Protein AF-A0A0F8YEL7-F1 (afdb_monomer_lite)

InterPro domains:
  IPR012337 Ribonuclease H-like superfamily [SSF53098] (57-161)
  IPR036397 Ribonuclease H superfamily [G3DSA:3.30.420.10] (57-162)

Radius of gyration: 23.43 Å; chains: 1; bounding box: 56×30×64 Å

pLDDT: mean 87.06, std 12.47, range [34.22, 98.38]

Structure (mmCIF, N/CA/C/O backbone):
data_AF-A0A0F8YEL7-F1
#
_entry.id   AF-A0A0F8YEL7-F1
#
loop_
_atom_site.group_PDB
_atom_site.id
_atom_site.type_symbol
_atom_site.label_atom_id
_atom_site.label_alt_id
_atom_site.label_comp_id
_atom_site.label_asym_id
_atom_site.label_entity_id
_atom_site.label_seq_id
_atom_site.pdbx_PDB_ins_code
_atom_site.Cartn_x
_atom_site.Cartn_y
_atom_site.Cartn_z
_atom_site.occupancy
_atom_site.B_iso_or_equiv
_atom_site.auth_seq_id
_atom_site.auth_comp_id
_atom_site.auth_asym_id
_atom_site.auth_atom_id
_atom_site.pdbx_PDB_model_num
ATOM 1 N N . MET A 1 1 ? -31.406 13.166 40.354 1.00 52.62 1 MET A N 1
ATOM 2 C CA . MET A 1 1 ? -30.839 12.340 39.266 1.00 52.62 1 MET A CA 1
ATOM 3 C C . MET A 1 1 ? -30.851 10.895 39.726 1.00 52.62 1 MET A C 1
ATOM 5 O O . MET A 1 1 ? -30.439 10.652 40.852 1.00 52.62 1 MET A O 1
ATOM 9 N N . GLY A 1 2 ? -31.382 9.965 38.927 1.00 58.78 2 GLY A N 1
ATOM 10 C CA . GLY A 1 2 ? -31.313 8.539 39.259 1.00 58.78 2 GLY A CA 1
ATOM 11 C C . GLY A 1 2 ? -29.853 8.081 39.305 1.00 58.78 2 GLY A C 1
ATOM 12 O O . GLY A 1 2 ? -29.062 8.455 38.438 1.00 58.78 2 GLY A O 1
ATOM 13 N N . ASN A 1 3 ? -29.477 7.314 40.328 1.00 74.88 3 ASN A N 1
ATOM 14 C CA . ASN A 1 3 ? -28.127 6.762 40.446 1.00 74.88 3 ASN A CA 1
ATOM 15 C C . ASN A 1 3 ? -27.971 5.573 39.486 1.00 74.88 3 ASN A C 1
ATOM 17 O O . ASN A 1 3 ? -28.084 4.423 39.897 1.00 74.88 3 ASN A O 1
ATOM 21 N N . TYR A 1 4 ? -27.744 5.857 38.203 1.00 84.19 4 TYR A N 1
ATOM 22 C CA . TYR A 1 4 ? -27.392 4.842 37.207 1.00 84.19 4 TYR A CA 1
ATOM 23 C C . TYR A 1 4 ? -25.919 4.465 37.313 1.00 84.19 4 TYR A C 1
ATOM 25 O O . TYR A 1 4 ? -25.066 5.322 37.586 1.00 84.19 4 TYR A O 1
ATOM 33 N N . THR A 1 5 ? -25.627 3.193 37.062 1.00 88.00 5 THR A N 1
ATOM 34 C CA . THR A 1 5 ? -24.255 2.679 37.029 1.00 88.00 5 THR A CA 1
ATOM 35 C C . THR A 1 5 ? -23.452 3.328 35.895 1.00 88.00 5 THR A C 1
ATOM 37 O O . THR A 1 5 ? -24.009 3.880 34.944 1.00 88.00 5 THR A O 1
ATOM 40 N N . ALA A 1 6 ? -22.120 3.295 35.998 1.00 81.56 6 ALA A N 1
ATOM 41 C CA . ALA A 1 6 ? -21.246 3.792 34.934 1.00 81.56 6 ALA A CA 1
ATOM 42 C C . ALA A 1 6 ? -21.436 3.008 33.622 1.00 81.56 6 ALA A C 1
ATOM 44 O O . ALA A 1 6 ? -21.400 3.607 32.552 1.00 81.56 6 ALA A O 1
ATOM 45 N N . GLU A 1 7 ? -21.699 1.705 33.728 1.00 83.56 7 GLU A N 1
ATOM 46 C CA . GLU A 1 7 ? -21.972 0.801 32.607 1.00 83.56 7 GLU A CA 1
ATOM 47 C C . GLU A 1 7 ? -23.244 1.212 31.855 1.00 83.56 7 GLU A C 1
ATOM 49 O O . GLU A 1 7 ? -23.174 1.532 30.674 1.00 83.56 7 GLU A O 1
ATOM 54 N N . GLN A 1 8 ? -24.366 1.403 32.562 1.00 87.06 8 GLN A N 1
ATOM 55 C CA . GLN A 1 8 ? -25.620 1.872 31.949 1.00 87.06 8 GLN A CA 1
ATOM 56 C C . GLN A 1 8 ? -25.465 3.210 31.216 1.00 87.06 8 GLN A C 1
ATOM 58 O O . GLN A 1 8 ? -26.059 3.419 30.157 1.00 87.06 8 GLN A O 1
ATOM 63 N N . LYS A 1 9 ? -24.668 4.134 31.767 1.00 84.38 9 LYS A N 1
ATOM 64 C CA . LYS A 1 9 ? -24.392 5.429 31.127 1.00 84.38 9 LYS A CA 1
ATOM 65 C C . LYS A 1 9 ? -23.530 5.271 29.875 1.00 84.38 9 LYS A C 1
ATOM 67 O O . LYS A 1 9 ? -23.806 5.932 28.877 1.00 84.38 9 LYS A O 1
ATOM 72 N N . TYR A 1 10 ? -22.509 4.415 29.926 1.00 83.94 10 TYR A N 1
ATOM 73 C CA . TYR A 1 10 ? -21.622 4.151 28.795 1.00 83.94 10 TYR A CA 1
ATOM 74 C C . TYR A 1 10 ? -22.372 3.486 27.637 1.00 83.94 10 TYR A C 1
ATOM 76 O O . TYR A 1 10 ? -22.301 3.970 26.507 1.00 83.94 10 TYR A O 1
ATOM 84 N N . ASP A 1 11 ? -23.166 2.458 27.935 1.00 83.31 11 ASP A N 1
ATOM 85 C CA . ASP A 1 11 ? -23.966 1.737 26.943 1.00 83.31 11 ASP A CA 1
ATOM 86 C C . ASP A 1 11 ? -24.995 2.658 26.282 1.00 83.31 11 ASP A C 1
ATOM 88 O O . ASP A 1 11 ? -25.128 2.667 25.059 1.00 83.31 11 ASP A O 1
ATOM 92 N N . SER A 1 12 ? -25.648 3.523 27.066 1.00 85.88 12 SER A N 1
ATOM 93 C CA . SER A 1 12 ? -26.575 4.534 26.539 1.00 85.88 12 SER A CA 1
ATOM 94 C C . SER A 1 12 ? -25.901 5.485 25.544 1.00 85.88 12 SER A C 1
ATOM 96 O O . SER A 1 12 ? -26.445 5.752 24.473 1.00 85.88 12 SER A O 1
ATOM 98 N N . ILE A 1 13 ? -24.705 5.993 25.869 1.00 83.12 13 ILE A N 1
ATOM 99 C CA . ILE A 1 13 ? -23.937 6.885 24.982 1.00 83.12 13 ILE A CA 1
ATOM 100 C C . ILE A 1 13 ? -23.530 6.148 23.699 1.00 83.12 13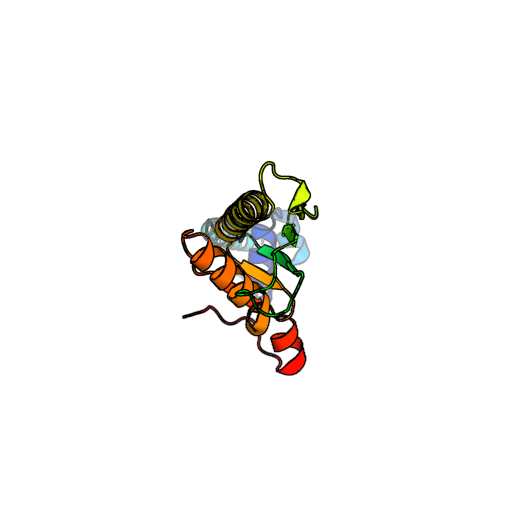 ILE A C 1
ATOM 102 O O . ILE A 1 13 ? -23.655 6.709 22.610 1.00 83.12 13 ILE A O 1
ATOM 106 N N . ALA A 1 14 ? -23.079 4.895 23.807 1.00 82.12 14 ALA A N 1
ATOM 107 C CA . ALA A 1 14 ? -22.696 4.080 22.656 1.00 82.12 14 ALA A CA 1
ATOM 108 C C . ALA A 1 14 ? -23.884 3.805 21.720 1.00 82.12 14 ALA A C 1
ATOM 110 O O . ALA A 1 14 ? -23.743 3.940 20.504 1.00 82.12 14 ALA A O 1
ATOM 111 N N . MET A 1 15 ? -25.061 3.493 22.273 1.00 86.19 15 MET A N 1
ATOM 112 C CA . MET A 1 15 ? -26.294 3.312 21.502 1.00 86.19 15 MET A CA 1
ATOM 113 C C . MET A 1 15 ? -26.692 4.595 20.760 1.00 86.19 15 MET A C 1
ATOM 115 O O . MET A 1 15 ? -26.963 4.549 19.559 1.00 86.19 15 MET A O 1
ATOM 119 N N . PHE A 1 16 ? -26.662 5.758 21.424 1.00 87.50 16 PHE A N 1
ATOM 120 C CA . PHE A 1 16 ? -26.943 7.037 20.760 1.00 87.50 16 PHE A CA 1
ATOM 121 C C . PHE A 1 16 ? -25.939 7.360 19.651 1.00 87.50 16 PHE A C 1
ATOM 123 O O . PHE A 1 16 ? -26.342 7.814 18.581 1.00 87.50 16 PHE A O 1
ATOM 130 N N . ALA A 1 17 ? -24.649 7.085 19.863 1.00 80.00 17 ALA A N 1
ATOM 131 C CA . ALA A 1 17 ? -23.614 7.281 18.847 1.00 80.00 17 ALA A CA 1
ATOM 132 C C . ALA A 1 17 ? -23.816 6.392 17.603 1.00 80.00 17 ALA A C 1
ATOM 134 O O . ALA A 1 17 ? -23.382 6.755 16.512 1.00 80.00 17 ALA A O 1
ATOM 135 N N . GLN A 1 18 ? -24.499 5.254 17.754 1.00 82.44 18 GLN A N 1
ATOM 136 C CA . GLN A 1 18 ? -24.875 4.343 16.666 1.00 82.44 18 GLN A CA 1
ATOM 137 C C . GLN A 1 18 ? -26.238 4.678 16.033 1.00 82.44 18 GLN A C 1
ATOM 139 O O . GLN A 1 18 ? -26.678 3.979 15.123 1.00 82.44 18 GLN A O 1
ATOM 144 N N . GLY A 1 19 ? -26.893 5.757 16.474 1.00 83.94 19 GLY A N 1
ATOM 145 C CA . GLY A 1 19 ? -28.155 6.238 15.910 1.00 83.94 19 GLY A CA 1
ATOM 146 C C . GLY A 1 19 ? -29.418 5.693 16.580 1.00 83.94 19 GLY A C 1
ATOM 147 O O . GLY A 1 19 ? -30.501 5.904 16.038 1.00 83.94 19 GLY A O 1
ATOM 148 N N . ALA A 1 20 ? -29.309 5.033 17.739 1.00 85.56 20 ALA A N 1
ATOM 149 C CA . ALA A 1 20 ? -30.476 4.576 18.489 1.00 85.56 20 ALA A CA 1
ATOM 150 C C . ALA A 1 20 ? -31.362 5.752 18.938 1.00 85.56 20 ALA A C 1
ATOM 152 O O . ALA A 1 20 ? -30.892 6.846 19.274 1.00 85.56 20 ALA A O 1
ATOM 153 N N . THR A 1 21 ? -32.666 5.516 18.958 1.00 89.69 21 THR A N 1
ATOM 154 C CA . THR A 1 21 ? -33.676 6.452 19.450 1.00 89.69 21 THR A CA 1
ATOM 155 C C . THR A 1 21 ? -33.702 6.493 20.980 1.00 89.69 21 THR A C 1
ATOM 157 O O . THR A 1 21 ? -33.216 5.594 21.662 1.00 89.69 21 THR A O 1
ATOM 160 N N . LEU A 1 22 ? -34.305 7.547 21.545 1.00 89.62 22 LEU A N 1
ATOM 161 C CA . LEU A 1 22 ? -34.479 7.680 22.999 1.00 89.62 22 LEU A CA 1
ATOM 162 C C . LEU A 1 22 ? -35.195 6.472 23.614 1.00 89.62 22 LEU A C 1
ATOM 164 O O . LEU A 1 22 ? -34.744 5.972 24.638 1.00 89.62 22 LEU A O 1
ATOM 168 N N . LEU A 1 23 ? -36.258 5.996 22.960 1.00 90.88 23 LEU A N 1
ATOM 169 C CA . LEU A 1 23 ? -37.061 4.871 23.437 1.00 90.88 23 LEU A CA 1
ATOM 170 C C . LEU A 1 23 ? -36.246 3.570 23.486 1.00 90.88 23 LEU A C 1
ATOM 172 O O . LEU A 1 23 ? -36.253 2.870 24.493 1.00 90.88 23 LEU A O 1
ATOM 176 N N . GLU A 1 24 ? -35.480 3.283 22.432 1.00 90.19 24 GLU A N 1
ATOM 177 C CA . GLU A 1 24 ? -34.635 2.084 22.374 1.00 90.19 24 GLU A CA 1
ATOM 178 C C . GLU A 1 24 ? -33.585 2.078 23.489 1.00 90.19 24 GLU A C 1
ATOM 180 O O . GLU A 1 24 ? -33.327 1.040 24.101 1.00 90.19 24 GLU A O 1
ATOM 185 N N . VAL A 1 25 ? -33.004 3.239 23.802 1.00 88.94 25 VAL A N 1
ATOM 186 C CA . VAL A 1 25 ? -32.026 3.366 24.888 1.00 88.94 25 VAL A CA 1
ATOM 187 C C . VAL A 1 25 ? -32.679 3.178 26.253 1.00 88.94 25 VAL A C 1
ATOM 189 O O . VAL A 1 25 ? -32.129 2.447 27.081 1.00 88.94 25 VAL A O 1
ATOM 192 N N . THR A 1 26 ? -33.842 3.788 26.504 1.00 90.94 26 THR A N 1
ATOM 193 C CA . THR A 1 26 ? -34.546 3.631 27.787 1.00 90.94 26 THR A CA 1
ATOM 194 C C . THR A 1 26 ? -34.979 2.187 28.020 1.00 90.94 26 THR A C 1
ATOM 196 O O . THR A 1 26 ? -34.779 1.668 29.118 1.00 90.94 26 THR A O 1
ATOM 199 N N . ASP A 1 27 ? -35.489 1.520 26.982 1.00 91.12 27 ASP A N 1
ATOM 200 C CA . ASP A 1 27 ? -35.964 0.135 27.060 1.00 91.12 27 ASP A CA 1
ATOM 201 C C . ASP A 1 27 ? -34.809 -0.852 27.278 1.00 91.12 27 ASP A C 1
ATOM 203 O O . ASP A 1 27 ? -34.955 -1.830 28.011 1.00 91.12 27 ASP A O 1
ATOM 207 N N . THR A 1 28 ? -33.642 -0.581 26.685 1.00 89.88 28 THR A N 1
ATOM 208 C CA . THR A 1 28 ? -32.488 -1.495 26.737 1.00 89.88 28 THR A CA 1
ATOM 209 C C . THR A 1 28 ? -31.660 -1.333 28.009 1.00 89.88 28 THR A C 1
ATOM 211 O O . THR A 1 28 ? -31.223 -2.315 28.603 1.00 89.88 28 THR A O 1
ATOM 214 N N . THR A 1 29 ? -31.418 -0.097 28.443 1.00 87.19 29 THR A N 1
ATOM 215 C CA . THR A 1 29 ? -30.473 0.193 29.541 1.00 87.19 29 THR A CA 1
ATOM 216 C C . THR A 1 29 ? -31.165 0.430 30.885 1.00 87.19 29 THR A C 1
ATOM 218 O O . THR A 1 29 ? -30.513 0.455 31.937 1.00 87.19 29 THR A O 1
ATOM 221 N N . GLY A 1 30 ? -32.485 0.641 30.867 1.00 87.88 30 GLY A N 1
ATOM 222 C CA . GLY A 1 30 ? -33.274 1.017 32.036 1.00 87.88 30 GLY A CA 1
ATOM 223 C C . GLY A 1 30 ? -32.995 2.435 32.546 1.00 87.88 30 GLY A C 1
ATOM 224 O O . GLY A 1 30 ? -33.438 2.781 33.647 1.00 87.88 30 GLY A O 1
ATOM 225 N N . VAL A 1 31 ? -32.255 3.271 31.799 1.00 88.44 31 VAL A N 1
ATOM 226 C CA . VAL A 1 31 ? -32.141 4.694 32.144 1.00 88.44 31 VAL A CA 1
ATOM 227 C C . VAL A 1 31 ? -33.474 5.404 31.917 1.00 88.44 31 VAL A C 1
ATOM 229 O O . VAL A 1 31 ? -34.210 5.108 30.982 1.00 88.44 31 VAL A O 1
ATOM 232 N N . SER A 1 32 ? -33.805 6.361 32.786 1.00 86.62 32 SER A N 1
ATOM 233 C CA . SER A 1 32 ? -35.006 7.184 32.600 1.00 86.62 32 SER A CA 1
ATOM 234 C C . SER A 1 32 ? -34.838 8.143 31.425 1.00 86.62 32 SER A C 1
ATOM 236 O O . SER A 1 32 ? -33.732 8.620 31.167 1.00 86.62 32 SER A O 1
ATOM 238 N N . ASP A 1 33 ? -35.953 8.487 30.773 1.00 85.56 33 ASP A N 1
ATOM 239 C CA . ASP A 1 33 ? -35.996 9.382 29.605 1.00 85.56 33 ASP A CA 1
ATOM 240 C C . ASP A 1 33 ? -35.228 10.695 29.828 1.00 85.56 33 ASP A C 1
ATOM 242 O O . ASP A 1 33 ? -34.428 11.103 28.991 1.00 85.56 33 ASP A O 1
ATOM 246 N N . TYR A 1 34 ? -35.387 11.330 30.995 1.00 83.19 34 TYR A N 1
ATOM 247 C CA . TYR A 1 34 ? -34.677 12.574 31.304 1.00 83.19 34 TYR A CA 1
ATOM 248 C C . TYR A 1 34 ? -33.147 12.396 31.286 1.00 83.19 34 TYR A C 1
ATOM 250 O O . TYR A 1 34 ? -32.438 13.181 30.659 1.00 83.19 34 TYR A O 1
ATOM 258 N N . SER A 1 35 ? -32.628 11.337 31.913 1.00 84.75 35 SER A N 1
ATOM 259 C CA . SER A 1 35 ? -31.189 11.048 31.899 1.00 84.75 35 SER A CA 1
ATOM 260 C C . SER A 1 35 ? -30.706 10.553 30.535 1.00 84.75 35 SER A C 1
ATOM 262 O O . SER A 1 35 ? -29.596 10.891 30.133 1.00 84.75 35 SER A O 1
ATOM 264 N N . ALA A 1 36 ? -31.535 9.821 29.788 1.00 83.38 36 ALA A N 1
ATOM 265 C CA . ALA A 1 36 ? -31.239 9.419 28.416 1.00 83.38 36 ALA A CA 1
ATOM 266 C C . ALA A 1 36 ? -31.073 10.643 27.495 1.00 83.38 36 ALA A C 1
ATOM 268 O O . ALA A 1 36 ? -30.155 10.676 26.683 1.00 83.38 36 ALA A O 1
ATOM 269 N N . ARG A 1 37 ? -31.886 11.695 27.666 1.00 84.88 37 ARG A N 1
ATOM 270 C CA . ARG A 1 37 ? -31.743 12.963 26.925 1.00 84.88 37 ARG A CA 1
ATOM 271 C C . ARG A 1 37 ? -30.439 13.688 27.242 1.00 84.88 37 ARG A C 1
ATOM 273 O O . ARG A 1 37 ? -29.778 14.159 26.321 1.00 84.88 37 ARG A O 1
ATOM 280 N N . GLU A 1 38 ? -30.046 13.760 28.514 1.00 86.56 38 GLU A N 1
ATOM 281 C CA . GLU A 1 38 ? -28.755 14.344 28.913 1.00 86.56 38 GLU A CA 1
ATOM 282 C C . GLU A 1 38 ? -27.579 13.555 28.312 1.00 86.56 38 GLU A C 1
ATOM 284 O O . GLU A 1 38 ? -26.644 14.150 27.773 1.00 86.56 38 GLU A O 1
ATOM 289 N N . LEU A 1 39 ? -27.653 12.219 28.329 1.00 82.00 39 LEU A N 1
ATOM 290 C CA . LEU A 1 39 ? -26.648 11.336 27.728 1.00 82.00 39 LEU A CA 1
ATOM 291 C C . LEU A 1 39 ? -26.631 11.427 26.197 1.00 82.00 39 LEU A C 1
ATOM 293 O O . LEU A 1 39 ? -25.558 11.366 25.604 1.00 82.00 39 LEU A O 1
ATOM 297 N N . LYS A 1 40 ? -27.782 11.642 25.552 1.00 84.00 40 LYS A N 1
ATOM 298 C CA . LYS A 1 40 ? -27.866 11.899 24.113 1.00 84.00 40 LYS A CA 1
ATOM 299 C C . LYS A 1 40 ? -27.173 13.205 23.733 1.00 84.00 40 LYS A C 1
ATOM 301 O O . LYS A 1 40 ? -26.393 13.211 22.791 1.00 84.00 40 LYS A O 1
ATOM 306 N N . ILE A 1 41 ? -27.403 14.286 24.480 1.00 82.06 41 ILE A N 1
ATOM 307 C CA . ILE A 1 41 ? -26.712 15.568 24.257 1.00 82.06 41 ILE A CA 1
ATOM 308 C C . ILE A 1 41 ? -25.197 15.380 24.382 1.00 82.06 41 ILE A C 1
ATOM 310 O O . ILE A 1 41 ? -24.446 15.902 23.561 1.00 82.06 41 ILE A O 1
ATOM 314 N N . GLN A 1 42 ? -24.745 14.608 25.374 1.00 77.38 42 GLN A N 1
ATOM 315 C CA . GLN A 1 42 ? -23.330 14.266 25.514 1.00 77.38 42 GLN A CA 1
ATOM 316 C C . GLN A 1 42 ? -22.832 13.454 24.311 1.00 77.38 42 GLN A C 1
ATOM 318 O O . GLN A 1 42 ? -21.828 13.828 23.715 1.00 77.38 42 GLN A O 1
ATOM 323 N N . ALA A 1 43 ? -23.536 12.397 23.901 1.00 73.38 43 ALA A N 1
ATOM 324 C CA . ALA A 1 43 ? -23.179 11.580 22.738 1.00 73.38 43 ALA A CA 1
ATOM 325 C C . ALA A 1 43 ? -23.095 12.404 21.440 1.00 73.38 43 ALA A C 1
ATOM 327 O O . ALA A 1 43 ? -22.147 12.252 20.670 1.00 73.38 43 ALA A O 1
ATOM 328 N N . ASP A 1 44 ? -24.038 13.325 21.236 1.00 72.19 44 ASP A N 1
ATOM 329 C CA . ASP A 1 44 ? -24.077 14.224 20.083 1.00 72.19 44 ASP A CA 1
ATOM 330 C C . ASP A 1 44 ? -22.902 15.230 20.114 1.00 72.19 44 ASP A C 1
ATOM 332 O O . ASP A 1 44 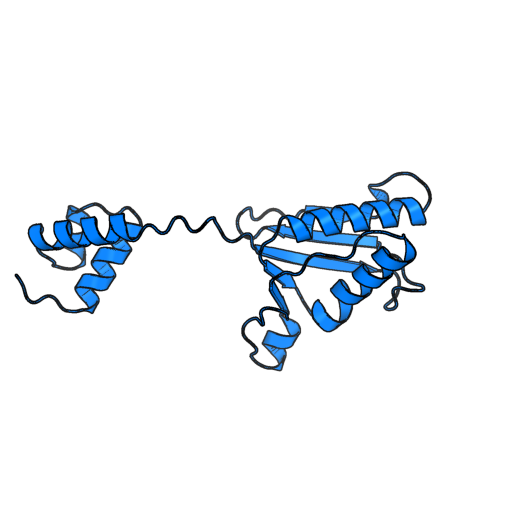? -22.336 15.554 19.071 1.00 72.19 44 ASP A O 1
ATOM 336 N N . GLN A 1 45 ? -22.465 15.674 21.301 1.00 70.50 45 GLN A N 1
ATOM 337 C CA . GLN A 1 45 ? -21.245 16.481 21.481 1.00 70.50 45 GLN A CA 1
ATOM 338 C C . GLN A 1 45 ? -19.949 15.671 21.289 1.00 70.50 45 GLN A C 1
ATOM 340 O O . GLN A 1 45 ? -18.919 16.240 20.925 1.00 70.50 45 GLN A O 1
ATOM 345 N N . TYR A 1 46 ? -19.990 14.352 21.507 1.00 58.59 46 TYR A N 1
ATOM 346 C CA . TYR A 1 46 ? -18.861 13.429 21.335 1.00 58.59 46 TYR A CA 1
ATOM 347 C C . TYR A 1 46 ? -18.655 12.943 19.897 1.00 58.59 46 TYR A C 1
ATOM 349 O O . TYR A 1 46 ? -17.720 12.170 19.667 1.00 58.59 46 TYR A O 1
ATOM 357 N N . GLN A 1 47 ? -19.445 13.400 18.917 1.00 56.91 47 GLN A N 1
ATOM 358 C CA . GLN A 1 47 ? -19.123 13.190 17.503 1.00 56.91 47 GLN A CA 1
ATOM 359 C C . GLN A 1 47 ? -17.856 13.974 17.133 1.00 56.91 47 GLN A C 1
ATOM 361 O O . GLN A 1 47 ? -17.893 15.033 16.508 1.00 56.91 47 GLN A O 1
ATOM 366 N N . LEU A 1 48 ? -16.695 13.440 17.513 1.00 53.12 48 LEU A N 1
ATOM 367 C CA . LEU A 1 48 ? -15.430 13.829 16.921 1.00 53.12 48 LEU A CA 1
ATOM 368 C C . LEU A 1 48 ? -15.555 13.521 15.423 1.00 53.12 48 LEU A C 1
ATOM 370 O O . LEU A 1 48 ? -15.825 12.369 15.074 1.00 53.12 48 LEU A O 1
ATOM 374 N N . PRO A 1 49 ? -15.357 14.499 14.523 1.00 56.31 49 PRO A N 1
ATOM 375 C CA . PRO A 1 49 ? -15.352 14.269 13.085 1.00 56.31 49 PRO A CA 1
ATOM 376 C C . PRO A 1 49 ? -14.055 13.546 12.696 1.00 56.31 49 PRO A C 1
ATOM 378 O O . PRO A 1 49 ? -13.188 14.084 12.005 1.00 56.31 49 PRO A O 1
ATOM 381 N N . ILE A 1 50 ? -13.880 12.321 13.190 1.00 56.59 50 ILE A N 1
ATOM 382 C CA . ILE A 1 50 ? -12.779 11.450 12.814 1.00 56.59 50 ILE A CA 1
ATOM 383 C C . ILE A 1 50 ? -13.114 10.972 11.410 1.00 56.59 50 ILE A C 1
ATOM 385 O O . ILE A 1 50 ? -14.011 10.155 11.206 1.00 56.59 50 ILE A O 1
ATOM 389 N N . LYS A 1 51 ? -12.414 11.530 10.419 1.00 63.62 51 LYS A N 1
ATOM 390 C CA . LYS A 1 51 ? -12.508 11.030 9.047 1.00 63.62 51 LYS A CA 1
ATOM 391 C C . LYS A 1 51 ? -12.231 9.520 9.057 1.00 63.62 51 LYS A C 1
ATOM 393 O O . LYS A 1 51 ? -11.324 9.099 9.779 1.00 63.62 51 LYS A O 1
ATOM 398 N N . PRO A 1 52 ? -12.966 8.718 8.265 1.00 69.44 52 PRO A N 1
ATOM 399 C CA . PRO A 1 52 ? -12.745 7.281 8.203 1.00 69.44 52 PRO A CA 1
ATOM 400 C C . PRO A 1 52 ? -11.272 6.973 7.935 1.00 69.44 52 PRO A C 1
ATOM 402 O O . PRO A 1 52 ? -10.708 7.464 6.956 1.00 69.44 52 PRO A O 1
ATOM 405 N N . TYR A 1 53 ? -10.661 6.186 8.820 1.00 80.31 53 TYR A N 1
ATOM 406 C CA . TYR A 1 53 ? -9.260 5.796 8.715 1.00 80.31 53 TYR A CA 1
ATOM 407 C C . TYR A 1 53 ? -9.100 4.810 7.551 1.00 80.31 53 TYR A C 1
ATOM 409 O O . TYR A 1 53 ? -9.610 3.681 7.593 1.00 80.31 53 TYR A O 1
ATOM 417 N N . LYS A 1 54 ? -8.436 5.242 6.478 1.00 88.50 54 LYS A N 1
ATOM 418 C CA . LYS A 1 54 ? -8.320 4.477 5.233 1.00 88.50 54 LYS A CA 1
ATOM 419 C C . LYS A 1 54 ? -7.263 3.400 5.393 1.00 88.50 54 LYS A C 1
ATOM 421 O O . LYS A 1 54 ? -6.065 3.682 5.387 1.00 88.50 54 LYS A O 1
ATOM 426 N N . THR A 1 55 ? -7.717 2.161 5.524 1.00 91.19 55 THR A N 1
ATOM 427 C CA . THR A 1 55 ? -6.842 1.009 5.734 1.00 91.19 55 THR A CA 1
ATOM 428 C C . THR A 1 55 ? -6.883 0.104 4.519 1.00 91.19 55 THR A C 1
ATOM 430 O O . THR A 1 55 ? -7.964 -0.302 4.089 1.00 91.19 55 THR A O 1
ATOM 433 N N . LYS A 1 56 ? -5.709 -0.229 3.983 1.00 94.62 56 LYS A N 1
ATOM 434 C CA . LYS A 1 56 ? -5.589 -1.179 2.876 1.00 94.62 56 LYS A CA 1
ATOM 435 C C . LYS A 1 56 ? -4.702 -2.352 3.247 1.00 94.62 56 LYS A C 1
ATOM 437 O O . LYS A 1 56 ? -3.698 -2.168 3.931 1.00 94.62 56 LYS A O 1
ATOM 442 N N . VAL A 1 57 ? -5.045 -3.535 2.753 1.00 96.00 57 VAL A N 1
ATOM 443 C CA . VAL A 1 57 ? -4.087 -4.637 2.630 1.00 96.00 57 VAL A CA 1
ATOM 444 C C . VAL A 1 57 ? -3.275 -4.396 1.363 1.00 96.00 57 VAL A C 1
ATOM 446 O O . VAL A 1 57 ? -3.844 -3.991 0.353 1.00 96.00 57 VAL A O 1
ATOM 449 N N . TRP A 1 58 ? -1.966 -4.583 1.430 1.00 96.25 58 TRP A N 1
ATOM 450 C CA . TRP A 1 58 ? -1.021 -4.329 0.354 1.00 96.25 58 TRP A CA 1
ATOM 451 C C . TRP A 1 58 ? -0.012 -5.474 0.267 1.00 96.25 58 TRP A C 1
ATOM 453 O O . TRP A 1 58 ? 0.423 -5.986 1.299 1.00 96.25 58 TRP A O 1
ATOM 463 N N . ASP A 1 59 ? 0.329 -5.848 -0.961 1.00 97.38 59 ASP A N 1
ATOM 464 C CA . ASP A 1 59 ? 1.334 -6.854 -1.292 1.00 97.38 59 ASP A CA 1
ATOM 465 C C . ASP A 1 59 ? 1.919 -6.574 -2.690 1.00 97.38 59 ASP A C 1
ATOM 467 O O . ASP A 1 59 ? 1.253 -5.937 -3.527 1.00 97.38 59 ASP A O 1
ATOM 471 N N . ILE A 1 60 ? 3.147 -7.031 -2.953 1.00 97.88 60 ILE A N 1
ATOM 472 C CA . ILE A 1 60 ? 3.804 -6.915 -4.265 1.00 97.88 60 ILE A CA 1
ATOM 473 C C . ILE A 1 60 ? 4.380 -8.244 -4.752 1.00 97.88 60 ILE A C 1
ATOM 475 O O . ILE A 1 60 ? 4.819 -9.072 -3.964 1.00 97.88 60 ILE A O 1
ATOM 479 N N . GLU A 1 61 ? 4.501 -8.379 -6.073 1.00 97.88 61 GLU A N 1
ATOM 480 C CA . GLU A 1 61 ? 5.221 -9.491 -6.701 1.00 97.88 61 GLU A CA 1
ATOM 481 C C . GLU A 1 61 ? 6.397 -8.981 -7.517 1.00 97.88 61 GLU A C 1
ATOM 483 O O . GLU A 1 61 ? 6.311 -7.961 -8.212 1.00 97.88 61 GLU A O 1
ATOM 488 N N . THR A 1 62 ? 7.505 -9.711 -7.450 1.00 97.88 62 THR A N 1
ATOM 489 C CA . THR A 1 62 ? 8.786 -9.294 -8.024 1.00 97.88 62 THR A CA 1
ATOM 490 C C . THR A 1 62 ? 9.494 -10.469 -8.689 1.00 97.88 62 THR A C 1
ATOM 492 O O . THR A 1 62 ? 9.221 -11.625 -8.375 1.00 97.88 62 THR A O 1
ATOM 495 N N . THR A 1 63 ? 10.405 -10.197 -9.624 1.00 97.25 63 THR A N 1
ATOM 496 C CA . THR A 1 63 ? 11.185 -11.263 -10.283 1.00 97.25 63 THR A CA 1
ATOM 497 C C . THR A 1 63 ? 12.382 -11.759 -9.468 1.00 97.25 63 THR A C 1
ATOM 499 O O . THR A 1 63 ? 12.926 -12.812 -9.788 1.00 97.25 63 THR A O 1
ATOM 502 N N . ASP A 1 64 ? 12.806 -11.018 -8.442 1.00 95.94 64 ASP A N 1
ATOM 503 C CA . ASP A 1 64 ? 13.930 -11.349 -7.559 1.00 95.94 64 ASP A CA 1
ATOM 504 C C . ASP A 1 64 ? 13.728 -10.671 -6.194 1.00 95.94 64 ASP A C 1
ATOM 506 O O . ASP A 1 64 ? 12.986 -9.699 -6.086 1.00 95.94 64 ASP A O 1
ATOM 510 N N . PHE A 1 65 ? 14.428 -11.125 -5.155 1.00 92.00 65 PHE A N 1
ATOM 511 C CA . PHE A 1 65 ? 14.365 -10.518 -3.827 1.00 92.00 65 PHE A CA 1
ATOM 512 C C . PHE A 1 65 ? 15.128 -9.191 -3.700 1.00 92.00 65 PHE A C 1
ATOM 514 O O . PHE A 1 65 ? 14.939 -8.464 -2.721 1.00 92.00 65 PHE A O 1
ATOM 521 N N . LYS A 1 66 ? 16.023 -8.857 -4.633 1.00 90.75 66 LYS A N 1
ATOM 522 C CA . LYS A 1 66 ? 16.804 -7.616 -4.558 1.00 90.75 66 LYS A CA 1
ATOM 523 C C . LYS A 1 66 ? 16.330 -6.588 -5.578 1.00 90.75 66 LYS A C 1
ATOM 525 O O . LYS A 1 66 ? 16.264 -6.867 -6.767 1.00 90.75 66 LYS A O 1
ATOM 530 N N . ALA A 1 67 ? 16.057 -5.368 -5.123 1.00 88.25 67 ALA A N 1
ATOM 531 C CA . ALA A 1 67 ? 15.526 -4.301 -5.976 1.00 88.25 67 ALA A CA 1
ATOM 532 C C . ALA A 1 67 ? 16.546 -3.646 -6.922 1.00 88.25 67 ALA A C 1
ATOM 534 O O . ALA A 1 67 ? 16.170 -2.797 -7.723 1.00 88.25 67 ALA A O 1
ATOM 535 N N . ASP A 1 68 ? 17.831 -3.984 -6.845 1.00 85.75 68 ASP A N 1
ATOM 536 C CA . ASP A 1 68 ? 18.836 -3.554 -7.823 1.00 85.75 68 ASP A CA 1
ATOM 537 C C . ASP A 1 68 ? 18.769 -4.382 -9.117 1.00 85.75 68 ASP A C 1
ATOM 539 O O . ASP A 1 68 ? 19.011 -3.835 -10.191 1.00 85.75 68 ASP A O 1
ATOM 543 N N . ILE A 1 69 ? 18.366 -5.654 -9.027 1.00 89.06 69 ILE A N 1
ATOM 544 C CA . ILE A 1 69 ? 18.286 -6.591 -10.163 1.00 89.06 69 ILE A CA 1
ATOM 545 C C . ILE A 1 69 ? 16.861 -7.056 -10.494 1.00 89.06 69 ILE A C 1
ATOM 547 O O . ILE A 1 69 ? 16.548 -7.287 -11.659 1.00 89.06 69 ILE A O 1
ATOM 551 N N . GLY A 1 70 ? 15.990 -7.179 -9.495 1.00 94.19 70 GLY A N 1
ATOM 552 C CA . GLY A 1 70 ? 14.612 -7.633 -9.649 1.00 94.19 70 GLY A CA 1
ATOM 553 C C . GLY A 1 70 ? 13.712 -6.551 -10.229 1.00 94.19 70 GLY A C 1
ATOM 554 O O . GLY A 1 70 ? 13.985 -5.360 -10.087 1.00 94.19 70 GLY A O 1
ATOM 555 N N . THR A 1 71 ? 12.610 -6.957 -10.847 1.00 96.56 71 THR A N 1
ATOM 556 C CA . THR A 1 71 ? 11.580 -6.089 -11.430 1.00 96.56 71 THR A CA 1
ATOM 557 C C . THR A 1 71 ? 10.300 -6.184 -10.609 1.00 96.56 71 THR A C 1
ATOM 559 O O . THR A 1 71 ? 9.905 -7.284 -10.227 1.00 96.56 71 THR A O 1
ATOM 562 N N . LEU A 1 72 ? 9.644 -5.053 -10.349 1.00 98.00 72 LEU A N 1
ATOM 563 C CA . LEU A 1 72 ? 8.293 -5.012 -9.789 1.00 98.00 72 LEU A CA 1
ATOM 564 C C . LEU A 1 72 ? 7.293 -5.442 -10.870 1.00 98.00 72 LEU A C 1
ATOM 566 O O . LEU A 1 72 ? 7.139 -4.767 -11.888 1.00 98.00 72 LEU A O 1
ATOM 570 N N . MET A 1 73 ? 6.613 -6.561 -10.638 1.00 98.19 73 MET A N 1
ATOM 571 C CA . MET A 1 73 ? 5.722 -7.195 -11.612 1.00 98.19 73 MET A CA 1
ATOM 572 C C . MET A 1 73 ? 4.253 -6.926 -11.324 1.00 98.19 73 MET A C 1
ATOM 574 O O . MET A 1 73 ? 3.483 -6.701 -12.257 1.00 98.19 73 MET A O 1
ATOM 578 N N . VAL A 1 74 ? 3.861 -6.961 -10.051 1.00 98.25 74 VAL A N 1
ATOM 579 C CA . VAL A 1 74 ? 2.473 -6.779 -9.610 1.00 98.25 74 VAL A CA 1
ATOM 580 C C . VAL A 1 74 ? 2.459 -5.962 -8.329 1.00 98.25 74 VAL A C 1
ATOM 582 O O . VAL A 1 74 ? 3.359 -6.070 -7.499 1.00 98.25 74 VAL A O 1
ATOM 585 N N . SER A 1 75 ? 1.424 -5.149 -8.166 1.00 98.19 75 SER A N 1
ATOM 586 C CA . SER A 1 75 ? 1.124 -4.456 -6.921 1.00 98.19 75 SER A CA 1
ATOM 587 C C . SER A 1 75 ? -0.375 -4.539 -6.662 1.00 98.19 75 SER A C 1
ATOM 589 O O . SER A 1 75 ? -1.183 -4.201 -7.534 1.00 98.19 75 SER A O 1
ATOM 591 N N . SER A 1 76 ? -0.742 -5.034 -5.484 1.00 97.88 76 SER A N 1
ATOM 592 C CA . SER A 1 76 ? -2.113 -5.406 -5.138 1.00 97.88 76 SER A CA 1
ATOM 593 C C . SER A 1 76 ? -2.573 -4.682 -3.887 1.00 97.88 76 SER A C 1
ATOM 595 O O . SER A 1 76 ? -1.875 -4.674 -2.878 1.00 97.88 76 SER A O 1
ATOM 597 N N . PHE A 1 77 ? -3.772 -4.107 -3.934 1.00 97.31 77 PHE A N 1
ATOM 598 C CA . PHE A 1 77 ? -4.383 -3.420 -2.804 1.00 97.31 77 PHE A CA 1
ATOM 599 C C . PHE A 1 77 ? -5.804 -3.917 -2.561 1.00 97.31 77 PHE A C 1
ATOM 601 O O . PHE A 1 77 ? -6.592 -4.014 -3.491 1.00 97.31 77 PHE A O 1
ATOM 608 N N . LEU A 1 78 ? -6.174 -4.145 -1.306 1.00 95.50 78 LEU A N 1
ATOM 609 C CA . LEU A 1 78 ? -7.560 -4.364 -0.895 1.00 95.50 78 LEU A CA 1
ATOM 610 C C . LEU A 1 78 ? -7.953 -3.274 0.096 1.00 95.50 78 LEU A C 1
ATOM 612 O O . LEU A 1 78 ? -7.397 -3.202 1.190 1.00 95.50 78 LEU A O 1
ATOM 616 N N . ASP A 1 79 ? -8.913 -2.435 -0.281 1.00 91.50 79 ASP A N 1
ATOM 617 C CA . ASP A 1 79 ? -9.539 -1.500 0.651 1.00 91.50 79 ASP A CA 1
ATOM 618 C C . ASP A 1 79 ? -10.500 -2.272 1.561 1.00 91.50 79 ASP A C 1
ATOM 620 O O . ASP A 1 79 ? -11.441 -2.906 1.080 1.00 91.50 79 ASP A O 1
ATOM 624 N N . LEU A 1 80 ? -10.252 -2.238 2.873 1.00 86.06 80 LEU A N 1
ATOM 625 C CA . LEU A 1 80 ? -11.044 -3.002 3.839 1.00 86.06 80 LEU A CA 1
ATOM 626 C C . LEU A 1 80 ? -12.480 -2.491 3.987 1.00 86.06 80 LEU A C 1
ATOM 628 O O . LEU A 1 80 ? -13.343 -3.253 4.412 1.00 86.06 80 LEU A O 1
ATOM 632 N N . HIS A 1 81 ? -12.745 -1.231 3.638 1.00 82.12 81 HIS A N 1
ATOM 633 C CA . HIS A 1 81 ? -14.091 -0.661 3.699 1.00 82.12 81 HIS A CA 1
ATOM 634 C C . HIS A 1 81 ? -14.878 -0.942 2.422 1.00 82.12 81 HIS A C 1
ATOM 636 O O . HIS A 1 81 ? -16.081 -1.174 2.485 1.00 82.12 81 HIS A O 1
ATOM 642 N N . ALA A 1 82 ? -14.212 -0.930 1.264 1.00 83.44 82 ALA A N 1
ATOM 643 C CA . ALA A 1 82 ? -14.865 -1.206 -0.017 1.00 83.44 82 ALA A CA 1
ATOM 644 C C . ALA A 1 82 ? -14.987 -2.709 -0.324 1.00 83.44 82 ALA A C 1
ATOM 646 O O . ALA A 1 82 ? -15.884 -3.108 -1.059 1.00 83.44 82 ALA A O 1
ATOM 647 N N . GLY A 1 83 ? -14.076 -3.540 0.195 1.00 82.69 83 GLY A N 1
ATOM 648 C CA . GLY A 1 83 ? -14.076 -4.992 -0.006 1.00 82.69 83 GLY A CA 1
ATOM 649 C C . GLY A 1 83 ? -13.692 -5.453 -1.417 1.00 82.69 83 GLY A C 1
ATOM 650 O O . GLY A 1 83 ? -13.806 -6.639 -1.717 1.00 82.69 83 GLY A O 1
ATOM 651 N N . VAL A 1 84 ? -13.232 -4.547 -2.286 1.00 82.81 84 VAL A N 1
ATOM 652 C CA . VAL A 1 84 ? -12.869 -4.857 -3.677 1.00 82.81 84 VAL A CA 1
ATOM 653 C C . VAL A 1 84 ? -11.346 -4.814 -3.846 1.00 82.81 84 VAL A C 1
ATOM 655 O O . VAL A 1 84 ? -10.743 -3.757 -3.628 1.00 82.81 84 VAL A O 1
ATOM 658 N N . PRO A 1 85 ? -10.706 -5.931 -4.242 1.00 90.62 85 PRO A N 1
ATOM 659 C CA . PRO A 1 85 ? -9.298 -5.938 -4.616 1.00 90.62 85 PRO A CA 1
ATOM 660 C C . PRO A 1 85 ? -9.041 -5.080 -5.859 1.00 90.62 85 PRO A C 1
ATOM 662 O O . PRO A 1 85 ? -9.805 -5.097 -6.822 1.00 90.62 85 PRO A O 1
ATOM 665 N N . ASN A 1 86 ? -7.931 -4.355 -5.848 1.00 94.88 86 ASN A N 1
ATOM 666 C CA . ASN A 1 86 ? -7.437 -3.536 -6.939 1.00 94.88 86 ASN A CA 1
ATOM 667 C C . ASN A 1 86 ? -5.953 -3.839 -7.145 1.00 94.88 86 ASN A C 1
ATOM 669 O O . ASN A 1 86 ? -5.099 -3.393 -6.375 1.00 94.88 86 ASN A O 1
ATOM 673 N N . SER A 1 87 ? -5.666 -4.602 -8.191 1.00 97.31 87 SER A N 1
ATOM 674 C CA . SER A 1 87 ? -4.318 -5.028 -8.543 1.00 97.31 87 SER A CA 1
ATOM 675 C C . SER A 1 87 ? -3.952 -4.498 -9.915 1.00 97.31 87 SER A C 1
ATOM 677 O O . SER A 1 87 ? -4.792 -4.459 -10.814 1.00 97.31 87 SER A O 1
ATOM 679 N N . ARG A 1 88 ? -2.687 -4.118 -10.075 1.00 98.19 88 ARG A N 1
ATOM 680 C CA . ARG A 1 88 ? -2.100 -3.826 -11.379 1.00 98.19 88 ARG A CA 1
ATOM 681 C C . ARG A 1 88 ? -0.833 -4.615 -11.599 1.00 98.19 88 ARG A C 1
ATOM 683 O O . ARG A 1 88 ? -0.087 -4.892 -10.661 1.00 98.19 88 ARG A O 1
ATOM 690 N N . THR A 1 89 ? -0.589 -4.930 -12.858 1.00 98.25 89 THR A N 1
ATOM 691 C CA . THR A 1 89 ? 0.621 -5.588 -13.329 1.00 98.25 89 THR A CA 1
ATOM 692 C C . THR A 1 89 ? 1.467 -4.627 -14.153 1.00 98.25 89 THR A C 1
ATOM 694 O O . THR A 1 89 ? 0.983 -3.625 -14.679 1.00 98.25 89 THR A O 1
ATOM 697 N N . VAL A 1 90 ? 2.743 -4.957 -14.330 1.00 97.38 90 VAL A N 1
ATOM 698 C CA . VAL A 1 90 ? 3.655 -4.215 -15.208 1.00 97.38 90 VAL A CA 1
ATOM 699 C C . VAL A 1 90 ? 3.161 -4.217 -16.663 1.00 97.38 90 VAL A C 1
ATOM 701 O O . VAL A 1 90 ? 3.483 -3.326 -17.441 1.00 97.38 90 VAL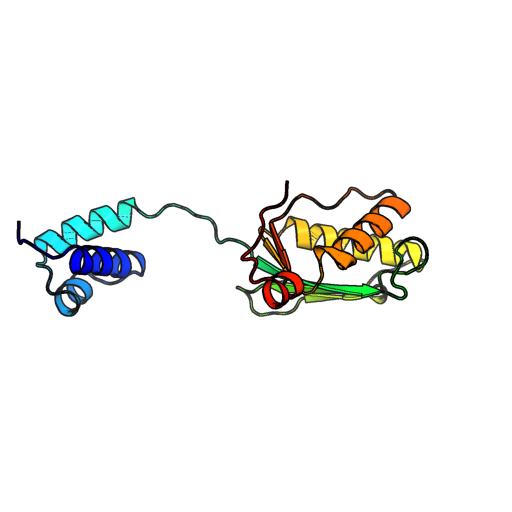 A O 1
ATOM 704 N N . HIS A 1 91 ? 2.332 -5.188 -17.052 1.00 97.12 91 HIS A N 1
ATOM 705 C CA . HIS A 1 91 ? 1.777 -5.280 -18.401 1.00 97.12 91 HIS A CA 1
ATOM 706 C C . HIS A 1 91 ? 0.591 -4.340 -18.646 1.00 97.12 91 HIS A C 1
ATOM 708 O O . HIS A 1 91 ? 0.234 -4.133 -19.804 1.00 97.12 91 HIS A O 1
ATOM 714 N N . ASP A 1 92 ? 0.042 -3.716 -17.601 1.00 97.88 92 ASP A N 1
ATOM 715 C CA . ASP A 1 92 ? -1.052 -2.741 -17.724 1.00 97.88 92 ASP A CA 1
ATOM 716 C C . ASP A 1 92 ? -0.567 -1.380 -18.255 1.00 97.88 92 ASP A C 1
ATOM 718 O O . ASP A 1 92 ? -1.367 -0.485 -18.530 1.00 97.88 92 ASP A O 1
ATOM 722 N N . PHE A 1 93 ? 0.751 -1.210 -18.385 1.00 97.69 93 PHE A N 1
ATOM 723 C CA . PHE A 1 93 ? 1.403 0.022 -18.805 1.00 97.69 93 PHE A CA 1
ATOM 724 C C . PHE A 1 93 ? 2.132 -0.165 -20.141 1.00 97.69 93 PHE A C 1
ATOM 726 O O . PHE A 1 93 ? 2.503 -1.270 -20.545 1.00 97.69 93 PHE A O 1
ATOM 733 N N . THR A 1 94 ? 2.366 0.942 -20.842 1.00 96.69 94 THR A N 1
ATOM 734 C CA . THR A 1 94 ? 3.019 0.963 -22.158 1.00 96.69 94 THR A CA 1
ATOM 735 C C . THR A 1 94 ? 4.495 1.346 -22.058 1.00 96.69 94 THR A C 1
ATOM 737 O O . THR A 1 94 ? 4.892 2.036 -21.127 1.00 96.69 94 THR A O 1
ATOM 740 N N . GLY A 1 95 ? 5.298 0.960 -23.055 1.00 95.62 95 GLY A N 1
ATOM 741 C CA . GLY A 1 95 ? 6.721 1.319 -23.143 1.00 95.62 95 GLY A CA 1
ATOM 742 C C . GLY A 1 95 ? 7.655 0.128 -22.951 1.00 95.62 95 GLY A C 1
ATOM 743 O O . GLY A 1 95 ? 7.244 -1.027 -23.132 1.00 95.62 95 GLY A O 1
ATOM 744 N N . THR A 1 96 ? 8.914 0.399 -22.611 1.00 96.00 96 THR A N 1
ATOM 745 C CA . THR A 1 96 ? 9.893 -0.632 -22.237 1.00 96.00 96 THR A CA 1
ATOM 746 C C . THR A 1 96 ? 9.547 -1.242 -20.879 1.00 96.00 96 THR A C 1
ATOM 748 O O . THR A 1 96 ? 8.743 -0.691 -20.133 1.00 96.00 96 THR A O 1
ATOM 751 N N . ILE A 1 97 ? 10.164 -2.371 -20.517 1.00 93.31 97 ILE A N 1
ATOM 752 C CA . ILE A 1 97 ? 9.943 -2.979 -19.193 1.00 93.31 97 ILE A CA 1
ATOM 753 C C . ILE A 1 97 ? 10.244 -2.000 -18.046 1.00 93.31 97 ILE A C 1
ATOM 755 O O . ILE A 1 97 ? 9.533 -1.990 -17.047 1.00 93.31 97 ILE A O 1
ATOM 759 N N . ARG A 1 98 ? 11.243 -1.126 -18.225 1.00 92.31 98 ARG A N 1
ATOM 760 C CA . ARG A 1 98 ? 11.622 -0.116 -17.236 1.00 92.31 98 ARG A CA 1
ATOM 761 C C . ARG A 1 98 ? 10.583 0.999 -17.127 1.00 92.31 98 ARG A C 1
ATOM 763 O O . ARG A 1 98 ? 10.237 1.379 -16.015 1.00 92.31 98 ARG A O 1
ATOM 770 N N . ASP A 1 99 ? 10.050 1.471 -18.254 1.00 96.19 99 ASP A N 1
ATOM 771 C CA . ASP A 1 99 ? 8.993 2.496 -18.258 1.00 96.19 99 ASP A CA 1
ATOM 772 C C . ASP A 1 99 ? 7.727 1.974 -17.575 1.00 96.19 99 ASP A C 1
ATOM 774 O O . ASP A 1 99 ? 7.116 2.647 -16.745 1.00 96.19 99 ASP A O 1
ATOM 778 N N . ARG A 1 100 ? 7.364 0.730 -17.896 1.00 97.88 100 ARG A N 1
ATOM 779 C CA . ARG A 1 100 ? 6.200 0.057 -17.323 1.00 97.88 100 ARG A CA 1
ATOM 780 C C . ARG A 1 100 ? 6.332 -0.148 -15.824 1.00 97.88 100 ARG A C 1
ATOM 782 O O . ARG A 1 100 ? 5.383 0.088 -15.083 1.00 97.88 100 ARG A O 1
ATOM 789 N N . GLU A 1 101 ? 7.508 -0.574 -15.377 1.00 97.56 101 GLU A N 1
ATOM 790 C CA . GLU A 1 101 ? 7.800 -0.701 -13.9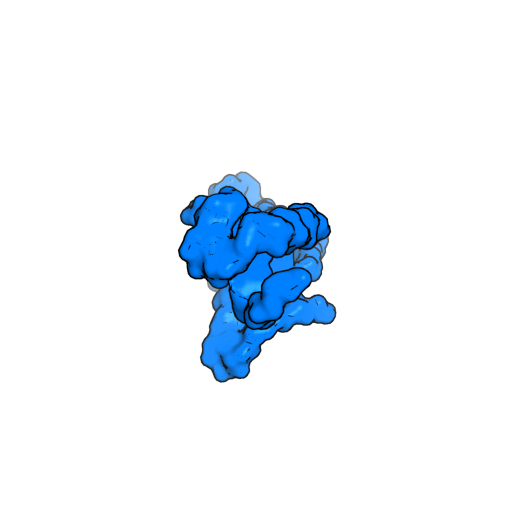58 1.00 97.56 101 GLU A CA 1
ATOM 791 C C . GLU A 1 101 ? 7.703 0.649 -13.246 1.00 97.56 101 GLU A C 1
ATOM 793 O O . GLU A 1 101 ? 7.089 0.729 -12.184 1.00 97.56 101 GLU A O 1
ATOM 798 N N . ALA A 1 102 ? 8.303 1.701 -13.808 1.00 97.44 102 ALA A N 1
ATOM 799 C CA . ALA A 1 102 ? 8.257 3.030 -13.214 1.00 97.44 102 ALA A CA 1
ATOM 800 C C . ALA A 1 102 ? 6.805 3.510 -13.058 1.00 97.44 102 ALA A C 1
ATOM 802 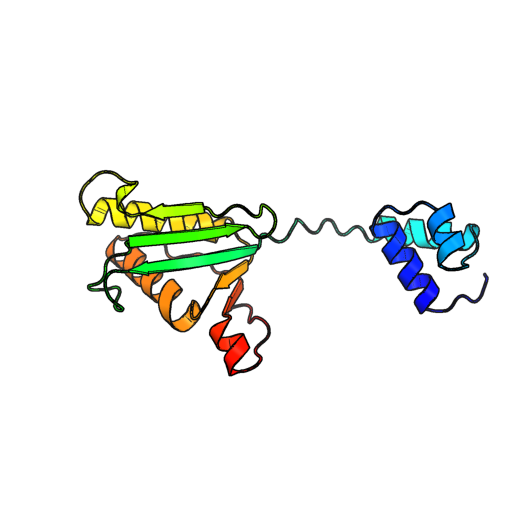O O . ALA A 1 102 ? 6.435 4.009 -11.995 1.00 97.44 102 ALA A O 1
ATOM 803 N N . ALA A 1 103 ? 5.959 3.265 -14.063 1.00 98.19 103 ALA A N 1
ATOM 804 C CA . ALA A 1 103 ? 4.537 3.591 -14.014 1.00 98.19 103 ALA A CA 1
ATOM 805 C C . ALA A 1 103 ? 3.762 2.754 -12.975 1.00 98.19 103 ALA A C 1
ATOM 807 O O . ALA A 1 103 ? 2.916 3.287 -12.251 1.00 98.19 103 ALA A O 1
ATOM 808 N N . LEU A 1 104 ? 4.073 1.459 -12.834 1.00 98.38 104 LEU A N 1
ATOM 809 C CA . LEU A 1 104 ? 3.501 0.615 -11.780 1.00 98.38 104 LEU A CA 1
ATOM 810 C C . LEU A 1 104 ? 3.947 1.073 -10.381 1.00 98.38 104 LEU A C 1
ATOM 812 O O . LEU A 1 104 ? 3.138 1.092 -9.447 1.00 98.38 104 LEU A O 1
ATOM 816 N N . ALA A 1 105 ? 5.210 1.469 -10.224 1.00 97.75 105 ALA A N 1
ATOM 817 C CA . ALA A 1 105 ? 5.746 1.996 -8.974 1.00 97.75 105 ALA A CA 1
ATOM 818 C C . ALA A 1 105 ? 5.078 3.327 -8.599 1.00 97.75 105 ALA A C 1
ATOM 820 O O . ALA A 1 105 ? 4.650 3.495 -7.458 1.00 97.75 105 ALA A O 1
ATOM 821 N N . GLU A 1 106 ? 4.905 4.242 -9.553 1.00 97.62 106 GLU A N 1
ATOM 822 C CA . GLU A 1 106 ? 4.194 5.507 -9.345 1.00 97.62 106 GLU A CA 1
ATOM 823 C C . GLU A 1 106 ? 2.726 5.275 -8.960 1.00 97.62 106 GLU A C 1
ATOM 825 O O . GLU A 1 106 ? 2.235 5.842 -7.978 1.00 97.62 106 GLU A O 1
ATOM 830 N N . TRP A 1 107 ? 2.037 4.370 -9.660 1.00 97.81 107 TRP A N 1
ATOM 831 C CA . TRP A 1 107 ? 0.676 3.974 -9.303 1.00 97.81 107 TRP A CA 1
ATOM 832 C C . TRP A 1 107 ? 0.600 3.407 -7.879 1.00 97.81 107 TRP A C 1
ATOM 834 O O . TRP A 1 107 ? -0.285 3.786 -7.104 1.00 97.81 107 TRP A O 1
ATOM 844 N N . THR A 1 108 ? 1.559 2.555 -7.509 1.00 97.25 108 THR A N 1
ATOM 845 C CA . THR A 1 108 ? 1.677 1.987 -6.159 1.00 97.25 108 THR A CA 1
ATOM 846 C C . THR A 1 108 ? 1.840 3.096 -5.122 1.00 97.25 108 THR A C 1
ATOM 848 O O . THR A 1 108 ? 1.099 3.134 -4.142 1.00 97.25 108 THR A O 1
ATOM 851 N N . VAL A 1 109 ? 2.731 4.066 -5.354 1.00 96.62 109 VAL A N 1
ATOM 852 C CA . VAL A 1 109 ? 2.906 5.234 -4.473 1.00 96.62 109 VAL A CA 1
ATOM 853 C C . VAL A 1 109 ? 1.608 6.030 -4.333 1.00 96.62 109 VAL A C 1
ATOM 855 O O . VAL A 1 109 ? 1.277 6.459 -3.224 1.00 96.62 109 VAL A O 1
ATOM 858 N N . GLY A 1 110 ? 0.831 6.183 -5.407 1.00 95.56 110 GLY A N 1
ATOM 859 C CA . GLY A 1 110 ? -0.499 6.793 -5.356 1.00 95.56 110 GLY A CA 1
ATOM 860 C C . GLY A 1 110 ? -1.447 6.058 -4.401 1.00 95.56 110 GLY A C 1
ATOM 861 O O . GLY A 1 110 ? -2.102 6.687 -3.565 1.00 95.56 110 GLY A O 1
ATOM 862 N N . GLN A 1 111 ? -1.468 4.722 -4.445 1.00 95.12 111 GLN A N 1
ATOM 863 C CA . GLN A 1 111 ? -2.279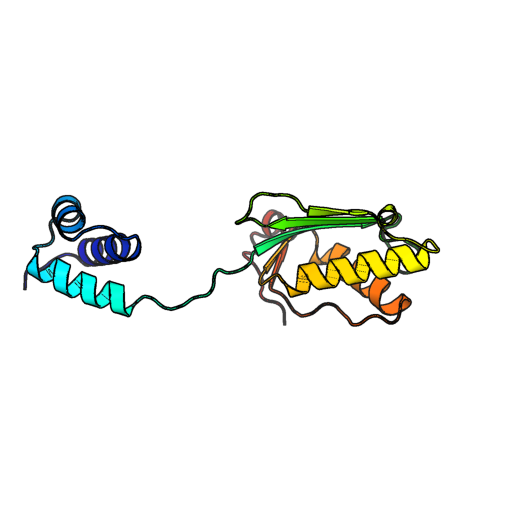 3.902 -3.537 1.00 95.12 111 GLN A CA 1
ATOM 864 C C . GLN A 1 111 ? -1.831 4.013 -2.074 1.00 95.12 111 GLN A C 1
ATOM 866 O O . GLN A 1 111 ? -2.686 4.155 -1.192 1.00 95.12 111 GLN A O 1
ATOM 871 N N . LEU A 1 112 ? -0.519 4.003 -1.817 1.00 94.06 112 LEU A N 1
ATOM 872 C CA . LEU A 1 112 ? 0.062 4.192 -0.481 1.00 94.06 112 LEU A CA 1
ATOM 873 C C . LEU A 1 112 ? -0.259 5.584 0.071 1.00 94.06 112 LEU A C 1
ATOM 875 O O . LEU A 1 112 ? -0.627 5.734 1.235 1.00 94.06 112 LEU A O 1
ATOM 879 N N . THR A 1 113 ? -0.173 6.608 -0.779 1.00 92.75 113 THR A N 1
ATOM 880 C CA . THR A 1 113 ? -0.467 7.997 -0.410 1.00 92.75 113 THR A CA 1
ATOM 881 C C . THR A 1 113 ? -1.932 8.172 -0.030 1.00 92.75 113 THR A C 1
ATOM 883 O O . THR A 1 113 ? -2.230 8.874 0.934 1.00 92.75 113 THR A O 1
ATOM 886 N N . ALA A 1 114 ? -2.838 7.493 -0.732 1.00 91.06 114 ALA A N 1
ATOM 887 C CA . ALA A 1 114 ? -4.272 7.521 -0.459 1.00 91.06 114 ALA A CA 1
ATOM 888 C C . ALA A 1 114 ? -4.705 6.707 0.779 1.00 91.06 114 ALA A C 1
ATOM 890 O O . ALA A 1 114 ? -5.895 6.697 1.096 1.00 91.06 114 ALA A O 1
ATOM 891 N N . SER A 1 115 ? -3.775 6.021 1.448 1.00 91.50 115 SER A N 1
ATOM 892 C CA . SER A 1 115 ? -4.033 5.194 2.633 1.00 91.50 115 SER A CA 1
ATOM 893 C C . SER A 1 115 ? -3.479 5.868 3.886 1.00 91.50 115 SER A C 1
ATOM 895 O O . SER A 1 115 ? -2.442 6.521 3.813 1.00 91.50 115 SER A O 1
ATOM 897 N N . ASP A 1 116 ? -4.124 5.679 5.033 1.00 89.38 116 ASP A N 1
ATOM 898 C CA . ASP A 1 116 ? -3.612 6.105 6.342 1.00 89.38 116 ASP A CA 1
ATOM 899 C C . ASP A 1 116 ? -2.790 4.982 6.995 1.00 89.38 116 ASP A C 1
ATOM 901 O O . ASP A 1 116 ? -1.713 5.218 7.558 1.00 89.38 116 ASP A O 1
ATOM 905 N N . ALA A 1 117 ? -3.268 3.741 6.845 1.00 90.62 117 ALA A N 1
ATOM 906 C CA . ALA A 1 117 ? -2.582 2.533 7.275 1.00 90.62 117 ALA A CA 1
ATOM 907 C C . ALA A 1 117 ? -2.557 1.449 6.200 1.00 90.62 117 ALA A C 1
ATOM 909 O O . ALA A 1 117 ? -3.458 1.318 5.369 1.00 90.62 117 ALA A O 1
ATOM 910 N N . LEU A 1 118 ? -1.494 0.655 6.258 1.00 93.06 118 LEU A N 1
ATOM 911 C CA . LEU A 1 118 ? -1.194 -0.414 5.323 1.00 93.06 118 LEU A CA 1
ATOM 912 C C . LEU A 1 118 ? -0.936 -1.698 6.097 1.00 93.06 118 LEU A C 1
ATOM 914 O O . LEU A 1 118 ? -0.143 -1.716 7.040 1.00 93.06 118 LEU A O 1
ATOM 918 N N . ILE A 1 119 ? -1.610 -2.763 5.692 1.00 93.69 119 ILE A N 1
ATOM 919 C CA . ILE A 1 119 ? -1.489 -4.103 6.252 1.00 93.69 119 ILE A CA 1
ATOM 920 C C . ILE A 1 119 ? -0.820 -4.983 5.212 1.00 93.69 119 ILE A C 1
ATOM 922 O O . ILE A 1 119 ? -1.214 -4.963 4.058 1.00 93.69 119 ILE A O 1
ATOM 926 N N . GLY A 1 120 ? 0.135 -5.802 5.615 1.00 94.38 120 GLY A N 1
ATOM 927 C CA . GLY A 1 120 ? 0.627 -6.865 4.744 1.00 94.38 120 GLY A CA 1
ATOM 928 C C . GLY A 1 120 ? 1.515 -7.824 5.496 1.00 94.38 120 GLY A C 1
ATOM 929 O O . GLY A 1 120 ? 1.594 -7.778 6.729 1.00 94.38 120 GLY A O 1
ATOM 930 N N . HIS A 1 121 ? 2.151 -8.731 4.775 1.00 94.69 121 HIS A N 1
ATOM 931 C CA . HIS A 1 121 ? 2.942 -9.797 5.367 1.00 94.69 121 HIS A CA 1
ATOM 932 C C . HIS A 1 121 ? 4.417 -9.581 5.059 1.00 94.69 121 HIS A C 1
ATOM 934 O O . HIS A 1 121 ? 4.809 -9.613 3.907 1.00 94.69 121 HIS A O 1
ATOM 940 N N . ASN A 1 122 ? 5.240 -9.338 6.085 1.00 93.31 122 ASN A N 1
ATOM 941 C CA . ASN A 1 122 ? 6.661 -9.022 5.914 1.00 93.31 122 ASN A CA 1
ATOM 942 C C . ASN A 1 122 ? 6.945 -7.725 5.115 1.00 93.31 122 ASN A C 1
ATOM 944 O O . ASN A 1 122 ? 8.075 -7.507 4.676 1.00 93.31 122 ASN A O 1
ATOM 948 N N . ILE A 1 123 ? 5.970 -6.808 5.016 1.00 91.69 123 ILE A N 1
ATOM 949 C CA . ILE A 1 123 ? 6.114 -5.509 4.329 1.00 91.69 123 ILE A CA 1
ATOM 950 C C . ILE A 1 123 ? 7.359 -4.738 4.778 1.00 91.69 123 ILE A C 1
ATOM 952 O O . ILE A 1 123 ? 8.009 -4.062 3.975 1.00 91.69 123 ILE A O 1
ATOM 956 N N . LYS A 1 124 ? 7.688 -4.775 6.078 1.00 85.69 124 LYS A N 1
ATOM 957 C CA . LYS A 1 124 ? 8.841 -4.026 6.602 1.00 85.69 124 LYS A CA 1
ATOM 958 C C . LYS A 1 124 ? 10.167 -4.656 6.198 1.00 85.69 124 LYS A C 1
ATOM 960 O O . LYS A 1 124 ? 11.153 -3.932 6.061 1.00 85.69 124 LYS A O 1
ATOM 965 N N . GLY A 1 125 ? 10.194 -5.979 6.064 1.00 88.62 125 GLY A N 1
ATOM 966 C CA . GLY A 1 125 ? 11.373 -6.725 5.648 1.00 88.62 125 GLY A CA 1
ATOM 967 C C . GLY A 1 125 ? 11.597 -6.654 4.142 1.00 88.62 125 GLY A C 1
ATOM 968 O O . GLY A 1 125 ? 12.746 -6.563 3.714 1.00 88.62 125 GLY A O 1
ATOM 969 N N . PHE A 1 126 ? 10.517 -6.639 3.358 1.00 94.69 126 PHE A N 1
ATOM 970 C CA . PHE A 1 126 ? 10.582 -6.825 1.915 1.00 94.69 126 PHE A CA 1
ATOM 971 C C . PHE A 1 126 ? 9.934 -5.689 1.120 1.00 94.69 126 PHE A C 1
ATOM 973 O O . PHE A 1 126 ? 10.655 -4.812 0.646 1.00 94.69 126 PHE A O 1
ATOM 980 N N . ASP A 1 127 ? 8.607 -5.661 1.009 1.00 95.44 127 ASP A N 1
ATOM 981 C CA . ASP A 1 127 ? 7.840 -4.867 0.040 1.00 95.44 127 ASP A CA 1
ATOM 982 C C . ASP A 1 127 ? 8.251 -3.399 0.009 1.00 95.44 127 ASP A C 1
ATOM 984 O O . ASP A 1 127 ? 8.541 -2.823 -1.042 1.00 95.44 127 ASP A O 1
ATOM 988 N N . ARG A 1 128 ? 8.338 -2.788 1.195 1.00 92.56 128 ARG A N 1
ATOM 989 C CA . ARG A 1 128 ? 8.709 -1.381 1.336 1.00 92.56 128 ARG A CA 1
ATOM 990 C C . ARG A 1 128 ? 10.137 -1.128 0.865 1.00 92.56 128 ARG A C 1
ATOM 992 O O . ARG A 1 128 ? 10.383 -0.142 0.178 1.00 92.56 128 ARG A O 1
ATOM 999 N N . ASN A 1 129 ? 11.072 -1.992 1.252 1.00 93.00 129 ASN A N 1
ATOM 1000 C CA . ASN A 1 129 ? 12.479 -1.834 0.892 1.00 93.00 129 ASN A CA 1
ATOM 1001 C C . ASN A 1 129 ? 12.676 -2.069 -0.605 1.00 93.00 129 ASN A C 1
ATOM 1003 O O . ASN A 1 129 ? 13.416 -1.322 -1.247 1.00 93.00 129 ASN A O 1
ATOM 1007 N N . PHE A 1 130 ? 11.973 -3.058 -1.162 1.00 97.12 130 PHE A N 1
ATOM 1008 C CA . PHE A 1 130 ? 12.017 -3.344 -2.583 1.00 97.12 130 PHE A CA 1
ATOM 1009 C C . PHE A 1 130 ? 11.489 -2.152 -3.386 1.00 97.12 130 PHE A C 1
ATOM 1011 O O . PHE A 1 130 ? 12.202 -1.612 -4.232 1.00 97.12 130 PHE A O 1
ATOM 1018 N N . LEU A 1 131 ? 10.290 -1.661 -3.053 1.00 96.62 131 LEU A N 1
ATOM 1019 C CA . LEU A 1 131 ? 9.699 -0.490 -3.700 1.00 96.62 131 LEU A CA 1
ATOM 1020 C C . LEU A 1 131 ? 10.594 0.750 -3.567 1.00 96.62 131 LEU A C 1
ATOM 1022 O O . LEU A 1 131 ? 10.799 1.451 -4.553 1.00 96.62 131 LEU A O 1
ATOM 1026 N N . SER A 1 132 ? 11.186 1.010 -2.398 1.00 95.38 132 SER A N 1
ATOM 1027 C CA . SER A 1 132 ? 12.144 2.112 -2.223 1.00 95.38 132 SER A CA 1
ATOM 1028 C C . SER A 1 132 ? 13.338 2.022 -3.179 1.00 95.38 132 SER A C 1
ATOM 1030 O O . SER A 1 132 ? 13.755 3.051 -3.718 1.00 95.38 132 SER A O 1
ATOM 1032 N N . GLY A 1 133 ? 13.858 0.814 -3.426 1.00 96.06 133 GLY A N 1
ATOM 1033 C CA . GLY A 1 133 ? 14.914 0.571 -4.411 1.00 96.06 133 GLY A CA 1
ATOM 1034 C C . GLY A 1 133 ? 14.457 0.846 -5.845 1.00 96.06 133 GLY A C 1
ATOM 1035 O O . GLY A 1 133 ? 15.148 1.554 -6.581 1.00 96.06 133 GLY A O 1
ATOM 1036 N N . VAL A 1 134 ? 13.257 0.382 -6.214 1.00 96.44 134 VAL A N 1
ATOM 1037 C CA . VAL A 1 134 ? 12.642 0.650 -7.528 1.00 96.44 134 VAL A CA 1
ATOM 1038 C C . VAL A 1 134 ? 12.440 2.151 -7.760 1.00 96.44 134 VAL A C 1
ATOM 1040 O O . VAL A 1 134 ? 12.748 2.662 -8.837 1.00 96.44 134 VAL A O 1
ATOM 1043 N N . LEU A 1 135 ? 11.960 2.880 -6.750 1.00 96.25 135 LEU A N 1
ATOM 1044 C CA . LEU A 1 135 ? 11.768 4.329 -6.829 1.00 96.25 135 LEU A CA 1
ATOM 1045 C C . LEU A 1 135 ? 13.109 5.052 -6.991 1.00 96.25 135 LEU A C 1
ATOM 1047 O O . LEU A 1 135 ? 13.241 5.917 -7.855 1.00 96.25 135 LEU A O 1
ATOM 1051 N N . ALA A 1 136 ? 14.130 4.657 -6.225 1.00 95.44 136 ALA A N 1
ATOM 1052 C CA . ALA A 1 136 ? 15.457 5.260 -6.302 1.00 95.44 136 ALA A CA 1
ATOM 1053 C C . ALA A 1 136 ? 16.101 5.085 -7.689 1.00 95.44 136 ALA A C 1
ATOM 1055 O O . ALA A 1 136 ? 16.586 6.061 -8.264 1.00 95.44 136 ALA A O 1
ATOM 1056 N N . ARG A 1 137 ? 16.066 3.875 -8.268 1.00 93.31 137 ARG A N 1
ATOM 1057 C CA . ARG A 1 137 ? 16.674 3.601 -9.588 1.00 93.31 137 ARG A CA 1
ATOM 1058 C C . ARG A 1 137 ? 15.941 4.245 -10.766 1.00 93.31 137 ARG A C 1
ATOM 1060 O O . ARG A 1 137 ? 16.510 4.363 -11.851 1.00 93.31 137 ARG A O 1
ATOM 1067 N N . ASN A 1 138 ? 14.680 4.620 -10.571 1.00 92.38 138 ASN A N 1
ATOM 1068 C CA . ASN A 1 138 ? 13.870 5.319 -11.566 1.00 92.38 138 ASN A CA 1
ATOM 1069 C C . ASN A 1 138 ? 13.769 6.827 -11.279 1.00 92.38 138 ASN A C 1
ATOM 1071 O O . ASN A 1 138 ? 13.006 7.518 -11.943 1.00 92.38 138 ASN A O 1
ATOM 1075 N N . HIS A 1 139 ? 14.551 7.349 -10.324 1.00 94.06 139 HIS A N 1
ATOM 1076 C CA . HIS A 1 139 ? 14.563 8.766 -9.937 1.00 94.06 139 HIS A CA 1
ATOM 1077 C C . HIS A 1 139 ? 13.185 9.305 -9.512 1.00 94.06 139 HIS A C 1
ATOM 1079 O O . HIS A 1 139 ? 12.879 10.482 -9.698 1.00 94.06 139 HIS A O 1
ATOM 1085 N N . LEU A 1 140 ? 12.358 8.441 -8.920 1.00 94.38 140 LEU A N 1
ATOM 1086 C CA . LEU A 1 140 ? 11.029 8.777 -8.427 1.00 94.38 140 LEU A CA 1
ATOM 1087 C C . LEU A 1 140 ? 11.068 9.178 -6.941 1.00 94.38 140 LEU A C 1
ATOM 1089 O O . LEU A 1 140 ? 11.928 8.705 -6.186 1.00 94.38 140 LEU A O 1
ATOM 1093 N N . PRO A 1 141 ? 10.124 10.023 -6.483 1.00 93.19 141 PRO A N 1
ATOM 1094 C CA . PRO A 1 141 ? 9.991 10.361 -5.071 1.00 93.19 141 PRO A CA 1
ATOM 1095 C C . PRO A 1 141 ? 9.785 9.121 -4.195 1.00 93.19 141 PRO A C 1
ATOM 1097 O O . PRO A 1 141 ? 9.081 8.184 -4.566 1.00 93.19 141 PRO A O 1
ATOM 1100 N N . GLN A 1 142 ? 10.374 9.133 -2.998 1.00 92.81 142 GLN A N 1
ATOM 1101 C CA . GLN A 1 142 ? 10.205 8.051 -2.028 1.00 92.81 142 GLN A CA 1
ATOM 1102 C C . GLN A 1 142 ? 8.776 8.000 -1.473 1.00 92.81 142 GLN A C 1
ATOM 1104 O O . GLN A 1 142 ? 8.088 9.018 -1.374 1.00 92.81 142 GLN A O 1
ATOM 1109 N N . THR A 1 143 ? 8.349 6.805 -1.052 1.00 89.06 143 THR A N 1
ATOM 1110 C CA . THR A 1 143 ? 7.030 6.599 -0.438 1.00 89.06 143 THR A CA 1
ATOM 1111 C C . THR A 1 143 ? 6.839 7.493 0.792 1.00 89.06 143 THR A C 1
ATOM 1113 O O . THR A 1 143 ? 7.770 7.612 1.601 1.00 89.06 143 THR A O 1
ATOM 1116 N N . PRO A 1 144 ? 5.639 8.051 1.019 1.00 85.12 144 PRO A N 1
ATOM 1117 C CA . PRO A 1 144 ? 5.376 8.817 2.226 1.00 85.12 144 PRO A CA 1
ATOM 1118 C C . PRO A 1 144 ? 5.392 7.920 3.475 1.00 85.12 144 PRO A C 1
ATOM 1120 O O . PRO A 1 144 ? 5.158 6.709 3.413 1.00 85.12 144 PRO A O 1
ATOM 1123 N N . LYS A 1 145 ? 5.627 8.521 4.647 1.00 85.94 145 LYS A N 1
ATOM 1124 C CA . LYS A 1 145 ? 5.491 7.807 5.926 1.00 85.94 145 LYS A CA 1
ATOM 1125 C C . LYS A 1 145 ? 4.026 7.423 6.151 1.00 85.94 145 LYS A C 1
ATOM 1127 O O . LYS A 1 145 ? 3.136 8.261 6.000 1.00 85.94 145 LYS A O 1
ATOM 1132 N N . ARG A 1 146 ? 3.786 6.164 6.518 1.00 88.69 146 ARG A N 1
ATOM 1133 C CA . ARG A 1 146 ? 2.463 5.593 6.813 1.00 88.69 146 ARG A CA 1
ATOM 1134 C C . ARG A 1 146 ? 2.540 4.644 7.999 1.00 88.69 146 ARG A C 1
ATOM 1136 O O . ARG A 1 146 ? 3.627 4.191 8.368 1.00 88.69 146 ARG A O 1
ATOM 1143 N N . THR A 1 147 ? 1.389 4.342 8.591 1.00 89.12 147 THR A N 1
ATOM 1144 C CA . THR A 1 147 ? 1.294 3.274 9.588 1.00 89.12 147 THR A CA 1
ATOM 1145 C C . THR A 1 147 ? 1.359 1.931 8.872 1.00 89.12 147 THR A C 1
ATOM 1147 O O . THR A 1 147 ? 0.546 1.659 7.996 1.00 89.12 147 THR A O 1
ATOM 1150 N N . TYR A 1 148 ? 2.311 1.083 9.261 1.00 89.69 148 TYR A N 1
ATOM 1151 C CA . TYR A 1 148 ? 2.475 -0.254 8.692 1.00 89.69 148 TYR A CA 1
ATOM 1152 C C . TYR A 1 148 ? 2.187 -1.327 9.742 1.00 89.69 148 TYR A C 1
ATOM 1154 O O . TYR A 1 148 ? 2.889 -1.422 10.759 1.00 89.69 148 TYR A O 1
ATOM 1162 N N . LEU A 1 149 ? 1.182 -2.150 9.462 1.00 90.75 149 LEU A N 1
ATOM 1163 C CA . LEU A 1 149 ? 0.798 -3.330 10.223 1.00 90.75 149 LEU A CA 1
ATOM 1164 C C . LEU A 1 149 ? 1.371 -4.568 9.526 1.00 90.75 149 LEU A C 1
ATOM 1166 O O . LEU A 1 149 ? 0.815 -5.076 8.557 1.00 90.75 149 LEU A O 1
ATOM 1170 N N . ASP A 1 150 ? 2.516 -5.031 10.019 1.00 92.00 150 ASP A N 1
ATOM 1171 C CA . ASP A 1 150 ? 3.194 -6.207 9.478 1.00 92.00 150 ASP A CA 1
ATOM 1172 C C . ASP A 1 150 ? 2.700 -7.470 10.189 1.00 92.00 150 ASP A C 1
ATOM 1174 O O . ASP A 1 150 ? 3.025 -7.722 11.354 1.00 92.00 150 ASP A O 1
ATOM 1178 N N . THR A 1 151 ? 1.893 -8.255 9.483 1.00 92.88 151 THR A N 1
ATOM 1179 C CA . THR A 1 151 ? 1.257 -9.465 10.010 1.00 92.88 151 THR A CA 1
ATOM 1180 C C . THR A 1 151 ? 2.259 -10.567 10.336 1.00 92.88 151 THR A C 1
ATOM 1182 O O . THR A 1 151 ? 2.008 -11.332 11.264 1.00 92.88 151 THR A O 1
ATOM 1185 N N . MET A 1 152 ? 3.426 -10.620 9.679 1.00 93.00 152 MET A N 1
ATOM 1186 C CA . MET A 1 152 ? 4.482 -11.569 10.047 1.00 93.00 152 MET A CA 1
ATOM 1187 C C . MET A 1 152 ? 5.043 -11.226 11.427 1.00 93.00 152 MET A C 1
ATOM 1189 O O . MET A 1 152 ? 5.205 -12.103 12.276 1.00 93.00 152 MET A O 1
ATOM 1193 N N . LEU A 1 153 ? 5.325 -9.944 11.669 1.00 88.25 153 LEU A N 1
ATOM 1194 C CA . LEU A 1 153 ? 5.836 -9.477 12.957 1.00 88.25 153 LEU A CA 1
ATOM 1195 C C . LEU A 1 153 ? 4.787 -9.595 14.068 1.00 88.25 153 LEU A C 1
ATOM 1197 O O . LEU A 1 153 ? 5.136 -9.957 15.193 1.00 88.25 153 LEU A O 1
ATOM 1201 N N . ILE A 1 154 ? 3.514 -9.331 13.756 1.00 88.50 154 ILE A N 1
ATOM 1202 C CA . ILE A 1 154 ? 2.391 -9.571 14.672 1.00 88.50 154 ILE A CA 1
ATOM 1203 C C . ILE A 1 154 ? 2.333 -11.058 15.044 1.00 88.50 154 ILE A C 1
ATOM 1205 O O . ILE A 1 154 ? 2.300 -11.381 16.227 1.00 88.50 154 ILE A O 1
ATOM 1209 N N . ALA A 1 155 ? 2.367 -11.963 14.061 1.00 86.69 155 ALA A N 1
ATOM 1210 C CA . ALA A 1 155 ? 2.264 -13.401 14.298 1.00 86.69 155 ALA A CA 1
ATOM 1211 C C . ALA A 1 155 ? 3.463 -13.964 15.078 1.00 86.69 155 ALA A C 1
ATOM 1213 O O . ALA A 1 155 ? 3.283 -14.787 15.970 1.00 86.69 155 ALA A O 1
ATOM 1214 N N . ARG A 1 156 ? 4.687 -13.515 14.768 1.00 86.44 156 ARG A N 1
ATOM 1215 C CA . ARG A 1 156 ? 5.912 -14.014 15.416 1.00 86.44 156 ARG A CA 1
ATOM 1216 C C . ARG A 1 156 ? 6.145 -13.447 16.813 1.00 86.44 156 ARG A C 1
ATOM 1218 O O . ARG A 1 156 ? 6.707 -14.143 17.651 1.00 86.44 156 ARG A O 1
ATOM 1225 N N . TYR A 1 157 ? 5.770 -12.190 17.052 1.00 84.31 157 TYR A N 1
ATOM 1226 C CA . TYR A 1 157 ? 6.185 -11.456 18.255 1.00 84.31 157 TYR A CA 1
ATOM 1227 C C . TYR A 1 157 ? 5.029 -10.813 19.031 1.00 84.31 157 TYR A C 1
ATOM 1229 O O . TYR A 1 157 ? 5.273 -10.113 20.010 1.00 84.31 157 TYR A O 1
ATOM 1237 N N . GLY A 1 158 ? 3.777 -10.979 18.596 1.00 74.38 158 GLY A N 1
ATOM 1238 C CA . GLY A 1 158 ? 2.610 -10.352 19.230 1.00 74.38 158 GLY A CA 1
ATOM 1239 C C . GLY A 1 158 ? 2.581 -8.821 19.126 1.00 74.38 158 GLY A C 1
ATOM 1240 O O . GLY A 1 158 ? 1.808 -8.169 19.830 1.00 74.38 158 GLY A O 1
ATOM 1241 N N . MET A 1 159 ? 3.421 -8.218 18.276 1.00 64.81 159 MET A N 1
ATOM 1242 C CA . MET A 1 159 ? 3.533 -6.761 18.143 1.00 64.81 159 MET A CA 1
ATOM 1243 C C . MET A 1 159 ? 2.264 -6.159 17.535 1.00 64.81 159 MET A C 1
ATOM 1245 O O . MET A 1 159 ? 2.088 -6.206 16.326 1.00 64.81 159 MET A O 1
ATOM 1249 N N . LYS A 1 160 ? 1.413 -5.506 18.330 1.00 57.12 160 LYS A N 1
ATOM 1250 C CA . LYS A 1 160 ? 0.274 -4.727 17.817 1.00 57.12 160 LYS A CA 1
ATOM 1251 C C . LYS A 1 160 ? 0.786 -3.413 17.209 1.00 57.12 160 LYS A C 1
ATOM 1253 O O . LYS A 1 160 ? 1.158 -2.516 17.949 1.00 57.12 160 LYS A O 1
ATOM 1258 N N . GLY A 1 161 ? 0.864 -3.340 15.876 1.00 52.50 161 GLY A N 1
ATOM 1259 C CA . GLY A 1 161 ? 1.016 -2.123 15.058 1.00 52.50 161 GLY A CA 1
ATOM 1260 C C . GLY A 1 161 ? 1.953 -1.012 15.558 1.00 52.50 161 GLY A C 1
ATOM 1261 O O . GLY A 1 161 ? 1.587 -0.202 16.400 1.00 52.50 161 GLY A O 1
ATOM 1262 N N . ARG A 1 162 ? 3.146 -0.885 14.962 1.00 47.19 162 ARG A N 1
ATOM 1263 C CA . ARG A 1 162 ? 4.097 0.194 15.291 1.00 47.19 162 ARG A CA 1
ATOM 1264 C C . ARG A 1 162 ? 3.957 1.358 14.306 1.00 47.19 162 ARG A C 1
ATOM 1266 O O . ARG A 1 162 ? 4.289 1.185 13.130 1.00 47.19 162 ARG A O 1
ATOM 1273 N N . ILE A 1 163 ? 3.531 2.525 14.792 1.00 46.31 163 ILE A N 1
ATOM 1274 C CA . ILE A 1 163 ? 3.599 3.801 14.060 1.00 46.31 163 ILE A CA 1
ATOM 1275 C C . ILE A 1 163 ? 5.087 4.118 13.837 1.00 46.31 163 ILE A C 1
ATOM 1277 O O . ILE A 1 163 ? 5.876 4.107 14.782 1.00 46.31 163 ILE A O 1
ATOM 1281 N N . GLY A 1 164 ? 5.499 4.264 12.578 1.00 43.47 164 GLY A N 1
ATOM 1282 C CA . GLY A 1 164 ? 6.910 4.410 12.212 1.00 43.47 164 GLY A CA 1
ATOM 1283 C C . GLY A 1 164 ? 7.459 5.806 12.515 1.00 43.47 164 GLY A C 1
ATOM 1284 O O . GLY A 1 164 ? 6.844 6.797 12.123 1.00 43.47 164 GLY A O 1
ATOM 1285 N N . GLY A 1 165 ? 8.624 5.853 13.173 1.00 34.22 165 GLY A N 1
ATOM 1286 C CA . GLY A 1 165 ? 9.534 7.006 13.187 1.00 34.22 165 GLY A CA 1
ATOM 1287 C C . GLY A 1 165 ? 10.313 7.127 11.885 1.00 34.22 165 GLY A C 1
ATOM 1288 O O . GLY A 1 165 ? 10.503 6.093 11.207 1.00 34.22 165 GLY A O 1
#

Secondary structure (DSSP, 8-state):
-----HHHHHHHHHHHHTT--HHHHHHHH---HHHHHHHHHHHHHT--------EEEEEEEESSS-TTT--EEEEEEEETTT--EEEEEGGGS-SSHHHHHHHHHHHHHHHHHT-SEEEESSTTTTHHHHHHHHHHHTTPPPPPP-EEEEHHHHHHH----B---

Sequence (165 aa):
MGNYTAEQKYDSIAMFAQGATLLEVTDTTGVSDYSARELKIQADQYQLPIKPYKTKVWDIETTDFKADIGTLMVSSFLDLHAGVPNSRTVHDFTGTIRDREAALAEWTVGQLTASDALIGHNIKGFDRNFLSGVLARNHLPQTPKRTYLDTMLIARYGMKGRIGG

Organism: NCBI:txid412755

Foldseek 3Di:
DDPADPVLLVVLLVCLLVPHDLVVSCVVSVDDSVVSVVSNVVSVVPPPVPPPQWEKEKDWDWPDQALVPIATAKIWIATPVVRDIDMDGLVVDDDDSLVSRQVRLVVNLVVLVVHQEYEYACCVVGVQVNSQSSCVVNVHDHRDQHWYHHVNCCVPPVDDTDRDD